Protein AF-A0A5Q4GNM6-F1 (afdb_monomer)

Sequence (139 aa):
MGGRQCSCGEENLLRLPGDRYRGRDILTHEFTHTIHRYGLSPNIQRMISETYKQARQQKLWETPAGRPIYGGSNEDEYLAEMAMWYVGGRGDWPRGMPPMKPGPEFLKSYDPAGYQLVDDLFQGRLDVRPVAPRSRNRR

Structure (mmCIF, N/CA/C/O backbone):
data_AF-A0A5Q4GNM6-F1
#
_entry.id   AF-A0A5Q4GNM6-F1
#
loop_
_atom_site.group_PDB
_atom_site.id
_atom_site.type_symbol
_atom_site.label_atom_id
_atom_site.label_alt_id
_atom_site.label_comp_id
_atom_site.label_asym_id
_atom_site.label_entity_id
_atom_site.label_seq_id
_atom_site.pdbx_PDB_ins_code
_atom_site.Cartn_x
_atom_site.Cartn_y
_atom_site.Cartn_z
_atom_site.occupancy
_atom_site.B_iso_or_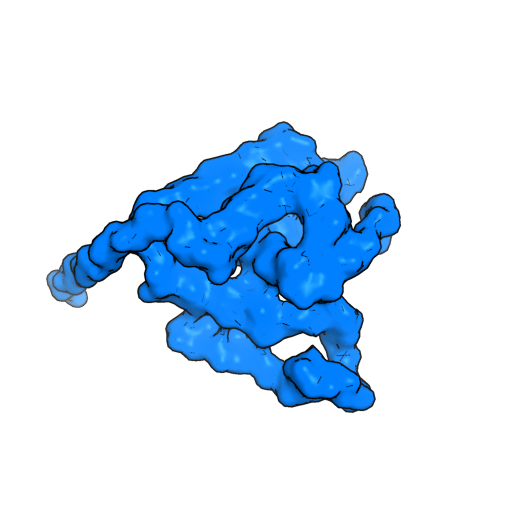equiv
_atom_site.auth_seq_id
_atom_site.auth_comp_id
_atom_site.auth_asym_id
_atom_site.auth_atom_id
_atom_site.pdbx_PDB_model_num
ATOM 1 N N . MET A 1 1 ? -8.785 3.779 -12.649 1.00 62.69 1 MET A N 1
ATOM 2 C CA . MET A 1 1 ? -9.325 4.893 -11.840 1.00 62.69 1 MET 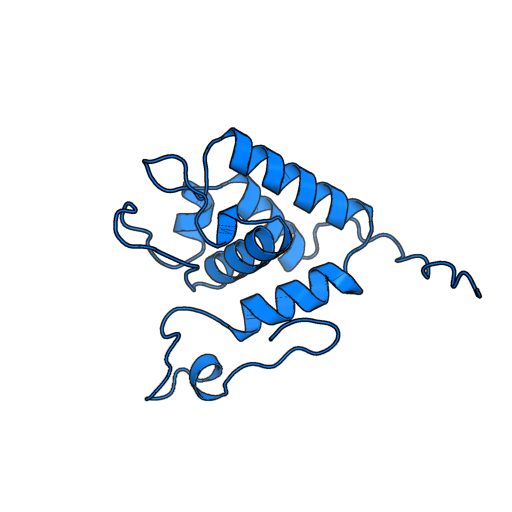A CA 1
ATOM 3 C C . MET A 1 1 ? -10.220 4.326 -10.756 1.00 62.69 1 MET A C 1
ATOM 5 O O . MET A 1 1 ? -11.190 3.644 -11.081 1.00 62.69 1 MET A O 1
ATOM 9 N N . GLY A 1 2 ? -9.885 4.595 -9.498 1.00 64.56 2 GLY A N 1
ATOM 10 C CA . GLY A 1 2 ? -10.600 4.167 -8.302 1.00 64.56 2 GLY A CA 1
ATOM 11 C C . GLY A 1 2 ? -11.475 5.275 -7.715 1.00 64.56 2 GLY A C 1
ATOM 12 O O . GLY A 1 2 ? -11.204 6.469 -7.843 1.00 64.56 2 GLY A O 1
ATOM 13 N N . GLY A 1 3 ? -12.580 4.882 -7.089 1.00 80.56 3 GLY A N 1
ATOM 14 C CA . GLY A 1 3 ? -13.607 5.790 -6.576 1.00 80.56 3 GLY A CA 1
ATOM 15 C C . GLY A 1 3 ? -14.847 5.012 -6.145 1.00 80.56 3 GLY A C 1
ATOM 16 O O . GLY A 1 3 ? -14.732 3.893 -5.658 1.00 80.56 3 GLY A O 1
ATOM 17 N N . ARG A 1 4 ? -16.059 5.555 -6.332 1.00 82.50 4 ARG A N 1
ATOM 18 C CA . ARG A 1 4 ? -17.290 4.741 -6.154 1.00 82.50 4 ARG A CA 1
ATOM 19 C C . ARG A 1 4 ? -17.384 3.594 -7.157 1.00 82.50 4 ARG A C 1
ATOM 21 O O . ARG A 1 4 ? -18.071 2.613 -6.908 1.00 82.50 4 ARG A O 1
ATOM 28 N N . GLN A 1 5 ? -16.741 3.771 -8.299 1.00 86.88 5 GLN A N 1
ATOM 29 C CA . GLN A 1 5 ? -16.581 2.782 -9.347 1.00 86.88 5 GLN A CA 1
ATOM 30 C C . GLN A 1 5 ? -15.080 2.601 -9.554 1.00 86.88 5 GLN A C 1
ATOM 32 O O . GLN A 1 5 ? -14.325 3.567 -9.423 1.00 86.88 5 GLN A O 1
ATOM 37 N N . CYS A 1 6 ? -14.672 1.374 -9.855 1.00 90.12 6 CYS A N 1
ATOM 38 C CA . CYS A 1 6 ? -13.299 1.029 -10.183 1.00 90.12 6 CYS A CA 1
ATOM 39 C C . CYS A 1 6 ? -13.255 0.520 -11.623 1.00 90.12 6 CYS A C 1
ATOM 41 O O . CYS A 1 6 ? -14.097 -0.285 -12.023 1.00 90.12 6 CYS A O 1
ATOM 43 N N . SER A 1 7 ? -12.270 0.979 -12.387 1.00 90.31 7 SER A N 1
ATOM 44 C CA . SER A 1 7 ? -11.956 0.450 -13.711 1.00 90.31 7 SER A CA 1
ATOM 45 C C . SER A 1 7 ? -10.449 0.309 -13.904 1.00 90.31 7 SER A C 1
ATOM 47 O O . SER A 1 7 ? -9.660 1.112 -13.392 1.00 90.31 7 SER A O 1
ATOM 49 N N . CYS A 1 8 ? -10.061 -0.700 -14.680 1.00 92.25 8 CYS A N 1
ATOM 50 C CA . CYS A 1 8 ? -8.687 -0.990 -15.076 1.00 92.25 8 CYS A CA 1
ATOM 51 C C . CYS A 1 8 ? -8.647 -1.399 -16.556 1.00 92.25 8 CYS A C 1
ATOM 53 O O . CYS A 1 8 ? -9.661 -1.825 -17.110 1.00 92.25 8 CYS A O 1
ATOM 55 N N . GLY A 1 9 ? -7.478 -1.272 -17.187 1.00 92.44 9 GLY A N 1
ATOM 56 C CA . GLY A 1 9 ? -7.263 -1.792 -18.537 1.00 92.44 9 GLY A CA 1
ATOM 57 C C . GLY A 1 9 ? -7.257 -3.319 -18.533 1.00 92.44 9 GLY A C 1
ATOM 58 O O . GLY A 1 9 ? -6.615 -3.935 -17.677 1.00 92.44 9 GLY A O 1
ATOM 59 N N . GLU A 1 10 ? -7.961 -3.929 -19.485 1.00 93.69 10 GLU A N 1
ATOM 60 C CA . GLU A 1 10 ? -7.964 -5.382 -19.685 1.00 93.69 10 GLU A CA 1
ATOM 61 C C . GLU A 1 10 ? -6.543 -5.897 -19.945 1.00 93.69 10 GLU A C 1
ATOM 63 O O . GLU A 1 10 ? -6.139 -6.934 -19.418 1.00 93.69 10 GLU A O 1
ATOM 68 N N . GLU A 1 11 ? -5.747 -5.125 -20.687 1.00 94.00 11 GLU A N 1
ATOM 69 C CA . GLU A 1 11 ? -4.364 -5.446 -21.000 1.00 94.00 11 GLU A CA 1
ATOM 70 C C . GLU A 1 11 ? -3.483 -5.566 -19.753 1.00 94.00 11 GLU A C 1
ATOM 72 O O . GLU A 1 11 ? -2.567 -6.386 -19.739 1.00 94.00 11 GLU A O 1
ATOM 77 N N . ASN A 1 12 ? -3.777 -4.811 -18.689 1.00 94.19 12 ASN A N 1
ATOM 78 C CA . ASN A 1 12 ? -3.058 -4.919 -17.424 1.00 94.19 12 ASN A CA 1
ATOM 79 C C . ASN A 1 12 ? -3.546 -6.120 -16.607 1.00 94.19 12 ASN A C 1
ATOM 81 O O . ASN A 1 12 ? -2.731 -6.913 -16.133 1.00 94.19 12 ASN A O 1
ATOM 85 N N . LEU A 1 13 ? -4.868 -6.295 -16.510 1.00 91.56 13 LEU A N 1
ATOM 86 C CA . LEU A 1 13 ? -5.476 -7.387 -15.750 1.00 91.56 13 LEU A CA 1
ATOM 87 C C . LEU A 1 13 ? -5.056 -8.764 -16.286 1.00 91.56 13 LEU A C 1
ATOM 89 O O . LEU A 1 13 ? -4.696 -9.654 -15.518 1.00 91.56 13 LEU A O 1
ATOM 93 N N . LEU A 1 14 ? -5.060 -8.925 -17.611 1.00 93.62 14 LEU A N 1
ATOM 94 C CA . LEU A 1 14 ? -4.707 -10.170 -18.297 1.00 93.62 14 LEU A CA 1
ATOM 95 C C . LEU A 1 14 ? -3.229 -10.237 -18.722 1.00 93.62 14 LEU A C 1
ATOM 97 O O . LEU A 1 14 ? -2.798 -11.244 -19.284 1.00 93.62 14 LEU A O 1
ATOM 101 N N . ARG A 1 15 ? -2.436 -9.191 -18.444 1.00 91.31 15 ARG A N 1
ATOM 102 C CA . ARG A 1 15 ? -1.004 -9.079 -18.794 1.00 91.31 15 ARG A CA 1
ATOM 103 C C . ARG A 1 15 ? -0.721 -9.211 -20.299 1.00 91.31 15 ARG A C 1
ATOM 105 O O . ARG A 1 15 ? 0.275 -9.817 -20.709 1.00 91.31 15 ARG A O 1
ATOM 112 N N . LEU A 1 16 ? -1.584 -8.635 -21.131 1.00 94.50 16 LEU A N 1
ATOM 113 C CA . LEU A 1 16 ? -1.485 -8.682 -22.590 1.00 94.50 16 LEU A CA 1
ATOM 114 C C . LEU A 1 16 ? -0.335 -7.799 -23.128 1.00 94.50 16 LEU A C 1
ATOM 116 O O . LEU A 1 16 ? 0.212 -6.936 -22.424 1.00 94.50 16 LEU A O 1
ATOM 120 N N . PRO A 1 17 ? 0.089 -7.997 -24.391 1.00 94.62 17 PRO A N 1
ATOM 121 C CA . PRO A 1 17 ? 0.970 -7.053 -25.074 1.00 94.62 17 PRO A CA 1
ATOM 122 C C . PRO A 1 17 ? 0.374 -5.637 -25.099 1.00 94.62 17 PRO A C 1
ATOM 124 O O . PRO A 1 17 ? -0.825 -5.468 -25.286 1.00 94.62 17 PRO A O 1
ATOM 127 N N . GLY A 1 18 ? 1.217 -4.614 -24.929 1.00 89.50 18 GLY A N 1
ATOM 128 C CA . GLY A 1 18 ? 0.784 -3.210 -24.896 1.00 89.50 18 GLY A CA 1
ATOM 129 C C . GLY A 1 18 ? 0.473 -2.656 -23.500 1.00 89.50 18 GLY A C 1
ATOM 130 O O . GLY A 1 18 ? 0.281 -1.447 -23.381 1.00 89.50 18 GLY A O 1
ATOM 131 N N . ASP A 1 19 ? 0.504 -3.489 -22.452 1.00 92.31 19 ASP A N 1
ATOM 132 C CA . ASP A 1 19 ? 0.355 -3.039 -21.062 1.00 92.31 19 ASP A CA 1
ATOM 133 C C . ASP A 1 19 ? 1.438 -2.016 -20.673 1.00 92.31 19 ASP A C 1
ATOM 135 O O . ASP A 1 19 ? 2.615 -2.348 -20.488 1.00 92.31 19 ASP A O 1
ATOM 139 N N . ARG A 1 20 ? 1.014 -0.757 -20.517 1.00 89.88 20 ARG A N 1
ATOM 140 C CA . ARG A 1 20 ? 1.867 0.371 -20.108 1.00 89.88 20 ARG A CA 1
ATOM 141 C C . ARG A 1 20 ? 2.293 0.291 -18.642 1.00 89.88 20 ARG A C 1
ATOM 143 O O . ARG A 1 20 ? 3.269 0.935 -18.262 1.00 89.88 20 ARG A O 1
ATOM 150 N N . TYR A 1 21 ? 1.586 -0.495 -17.834 1.00 88.44 21 TYR A N 1
ATOM 151 C CA . TYR A 1 21 ? 1.787 -0.643 -16.395 1.00 88.44 21 TYR A CA 1
ATOM 152 C C . TYR A 1 21 ? 2.388 -1.999 -16.016 1.00 88.44 21 TYR A C 1
ATOM 154 O O . TYR A 1 21 ? 2.323 -2.395 -14.854 1.00 88.44 21 TYR A O 1
ATOM 162 N N . ARG A 1 22 ? 3.024 -2.698 -16.965 1.00 87.50 22 ARG A N 1
ATOM 163 C CA . ARG A 1 22 ? 3.571 -4.045 -16.768 1.00 87.50 22 ARG A CA 1
ATOM 164 C C . ARG A 1 22 ? 4.346 -4.192 -15.451 1.00 87.50 22 ARG A C 1
ATOM 166 O O . ARG A 1 22 ? 5.330 -3.495 -15.186 1.00 87.50 22 ARG A O 1
ATOM 173 N N . GLY A 1 23 ? 3.901 -5.154 -14.644 1.00 84.94 23 GLY A N 1
ATOM 174 C CA . GLY A 1 23 ? 4.430 -5.448 -13.308 1.00 84.94 23 GLY A CA 1
ATOM 175 C C . GLY A 1 23 ? 3.690 -4.754 -12.159 1.00 84.94 23 GLY A C 1
ATOM 176 O O . GLY A 1 23 ? 3.927 -5.116 -11.010 1.00 84.94 23 GLY A O 1
ATOM 177 N N . ARG A 1 24 ? 2.791 -3.808 -12.445 1.00 90.38 24 ARG A N 1
ATOM 178 C CA . ARG A 1 24 ? 1.840 -3.240 -11.481 1.00 90.38 24 ARG A CA 1
ATOM 179 C C . ARG A 1 24 ? 0.472 -3.880 -11.682 1.00 90.38 24 ARG A C 1
ATOM 181 O O . ARG A 1 24 ? 0.093 -4.152 -12.820 1.00 90.38 24 ARG A O 1
ATOM 188 N N . ASP A 1 25 ? -0.252 -4.097 -10.594 1.00 92.31 25 ASP A N 1
ATOM 189 C CA . ASP A 1 25 ? -1.635 -4.570 -10.631 1.00 92.31 25 ASP A CA 1
ATOM 190 C C . ASP A 1 25 ? -2.573 -3.374 -10.427 1.00 92.31 25 ASP A C 1
ATOM 192 O O . ASP A 1 25 ? -2.870 -2.965 -9.302 1.00 92.31 25 ASP A O 1
ATOM 196 N N . ILE A 1 26 ? -2.995 -2.774 -11.542 1.00 94.50 26 ILE A N 1
ATOM 197 C CA . ILE A 1 26 ? -3.810 -1.556 -11.528 1.00 94.50 26 ILE A CA 1
ATOM 198 C C . ILE A 1 26 ? -5.208 -1.838 -10.986 1.00 94.50 26 ILE A C 1
ATOM 200 O O . ILE A 1 26 ? -5.778 -0.975 -10.323 1.00 94.50 26 ILE A O 1
ATOM 204 N N . LEU A 1 27 ? -5.761 -3.035 -11.213 1.00 94.50 27 LEU A N 1
ATOM 205 C CA . LEU A 1 27 ? -7.044 -3.396 -10.614 1.00 94.50 27 LEU A CA 1
ATOM 206 C C . LEU A 1 27 ? -6.934 -3.384 -9.091 1.00 94.50 27 LEU A C 1
ATOM 208 O O . LEU A 1 27 ? -7.745 -2.737 -8.435 1.00 94.50 27 LEU A O 1
ATOM 212 N N . THR A 1 28 ? -5.923 -4.056 -8.539 1.00 95.38 28 THR A N 1
ATOM 213 C CA . THR A 1 28 ? -5.714 -4.108 -7.090 1.00 95.38 28 THR A CA 1
ATOM 214 C C . THR A 1 28 ? -5.534 -2.707 -6.508 1.00 95.38 28 THR A C 1
ATOM 216 O O . THR A 1 28 ? -6.181 -2.382 -5.512 1.00 95.38 28 THR A O 1
ATOM 219 N N . HIS A 1 29 ? -4.732 -1.849 -7.142 1.00 96.06 29 HIS A N 1
ATOM 220 C CA . HIS A 1 29 ? -4.541 -0.465 -6.701 1.00 96.06 29 HIS A CA 1
ATOM 221 C C . HIS A 1 29 ? -5.865 0.314 -6.639 1.00 96.06 29 HIS A C 1
ATOM 223 O O . HIS A 1 29 ? -6.261 0.842 -5.601 1.00 96.06 29 HIS A O 1
ATOM 229 N N . GLU A 1 30 ? -6.591 0.343 -7.752 1.00 96.31 30 GLU A N 1
ATOM 230 C CA . GLU A 1 30 ? -7.775 1.187 -7.906 1.00 96.31 30 GLU A CA 1
ATOM 231 C C . GLU A 1 30 ? -8.976 0.648 -7.123 1.00 96.31 30 GLU A C 1
ATOM 233 O O . GLU A 1 30 ? -9.789 1.414 -6.599 1.00 96.31 30 GLU A O 1
ATOM 238 N N . PHE A 1 31 ? -9.077 -0.674 -6.989 1.00 95.56 31 PHE A N 1
ATOM 239 C CA . PHE A 1 31 ? -10.118 -1.303 -6.190 1.00 95.56 31 PHE A CA 1
ATOM 240 C C . PHE A 1 31 ? -9.857 -1.133 -4.692 1.00 95.56 31 PHE A C 1
ATOM 242 O O . PHE A 1 31 ? -10.803 -0.955 -3.920 1.00 95.56 31 PHE A O 1
ATOM 249 N N . THR A 1 32 ? -8.586 -1.083 -4.280 1.00 96.50 32 THR A N 1
ATOM 250 C CA . THR A 1 32 ? -8.216 -0.747 -2.900 1.00 96.50 32 THR A CA 1
ATOM 251 C C . THR A 1 32 ? -8.704 0.650 -2.526 1.00 96.50 32 THR A C 1
ATOM 253 O O . THR A 1 32 ? -9.301 0.803 -1.462 1.00 96.50 32 THR A O 1
ATOM 256 N N . HIS A 1 33 ? -8.589 1.643 -3.417 1.00 96.62 33 HIS A N 1
ATOM 257 C CA . HIS A 1 33 ? -9.179 2.975 -3.200 1.00 96.62 33 HIS A CA 1
ATOM 258 C C . HIS A 1 33 ? -10.696 2.917 -2.971 1.00 96.62 33 HIS A C 1
ATOM 260 O O . HIS A 1 33 ? -11.231 3.578 -2.075 1.00 96.62 33 HIS A O 1
ATOM 266 N N . THR A 1 34 ? -11.411 2.099 -3.751 1.00 94.75 34 THR A N 1
ATOM 267 C CA . THR A 1 34 ? -12.857 1.894 -3.577 1.00 94.75 34 THR A CA 1
ATOM 268 C C . THR A 1 34 ? -13.180 1.299 -2.207 1.00 94.75 34 THR A C 1
ATOM 270 O O . THR A 1 34 ? -14.044 1.826 -1.498 1.00 94.75 34 THR A O 1
ATOM 273 N N . ILE A 1 35 ? -12.482 0.232 -1.812 1.00 93.38 35 ILE A N 1
ATOM 274 C CA . ILE A 1 35 ? -12.679 -0.416 -0.511 1.00 93.38 35 ILE A CA 1
ATOM 275 C C . ILE A 1 35 ? -12.350 0.559 0.618 1.00 93.38 35 ILE A C 1
ATOM 277 O O . ILE A 1 35 ? -13.174 0.736 1.513 1.00 93.38 35 ILE A O 1
ATOM 281 N N . HIS A 1 36 ? -11.208 1.244 0.552 1.00 93.81 36 HIS A N 1
ATOM 282 C CA . HIS A 1 36 ? -10.774 2.187 1.580 1.00 93.81 36 HIS A CA 1
ATOM 283 C C . HIS A 1 36 ? -11.845 3.243 1.859 1.00 93.81 36 HIS A C 1
ATOM 285 O O . HIS A 1 36 ? -12.236 3.469 3.006 1.00 93.81 36 HIS A O 1
ATOM 291 N N . ARG A 1 37 ? -12.390 3.833 0.791 1.00 91.25 37 ARG A N 1
ATOM 292 C CA . ARG A 1 37 ? -13.311 4.964 0.893 1.00 91.25 37 ARG A CA 1
ATOM 293 C C . ARG A 1 37 ? -14.753 4.579 1.221 1.00 91.25 37 ARG A C 1
ATOM 295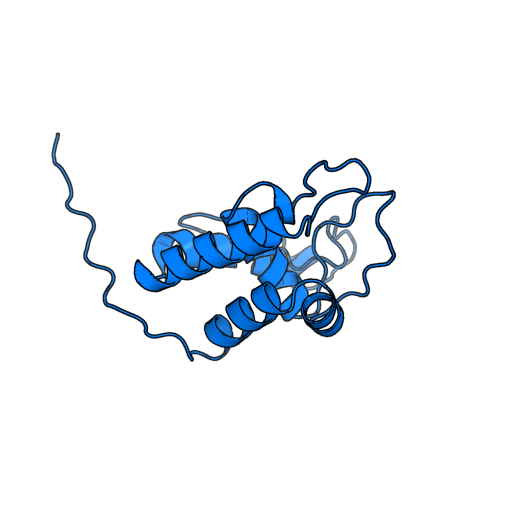 O O . ARG A 1 37 ? -15.482 5.407 1.775 1.00 91.25 37 ARG A O 1
ATOM 302 N N . TYR A 1 38 ? -15.193 3.376 0.847 1.00 90.00 38 TYR A N 1
ATOM 303 C CA . TYR A 1 38 ? -16.612 2.994 0.909 1.00 90.00 38 TYR A CA 1
ATOM 304 C C . TYR A 1 38 ? -16.902 1.683 1.646 1.00 90.00 38 TYR A C 1
ATOM 306 O O . TYR A 1 38 ? -18.050 1.462 2.022 1.00 90.00 38 TYR A O 1
ATOM 314 N N . GLY A 1 39 ? -15.902 0.829 1.852 1.00 89.06 39 GLY A N 1
ATOM 315 C CA . GLY A 1 39 ? -16.054 -0.498 2.451 1.00 89.06 39 GLY A CA 1
ATOM 316 C C . GLY A 1 39 ? -15.507 -0.629 3.873 1.00 89.06 39 GLY A C 1
ATOM 317 O O . GLY A 1 39 ? -15.907 -1.551 4.579 1.00 89.06 39 GLY A O 1
ATOM 318 N N . LEU A 1 40 ? -14.620 0.270 4.316 1.00 91.94 40 LEU A N 1
ATOM 319 C CA . LEU A 1 40 ? -13.952 0.134 5.614 1.00 91.94 40 LEU A CA 1
ATOM 320 C C . LEU A 1 40 ? -14.635 0.916 6.735 1.00 91.94 40 LEU A C 1
ATOM 322 O O . LEU A 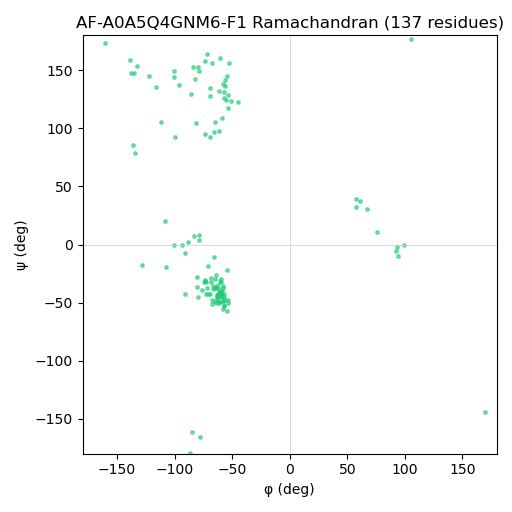1 40 ? -15.020 2.081 6.595 1.00 91.94 40 LEU A O 1
ATOM 326 N N . SER A 1 41 ? -14.726 0.260 7.889 1.00 92.62 41 SER A N 1
ATOM 327 C CA . SER A 1 41 ? -15.239 0.828 9.130 1.00 92.62 41 SER A CA 1
ATOM 328 C C . SER A 1 41 ? -14.306 1.919 9.687 1.00 92.62 41 SER A C 1
ATOM 330 O O . SER A 1 41 ? -13.098 1.908 9.423 1.00 92.62 41 SER A O 1
ATOM 332 N N . PRO A 1 42 ? -14.813 2.866 10.503 1.00 92.56 42 PRO A N 1
ATOM 333 C CA . PRO A 1 42 ? -13.999 3.978 10.997 1.00 92.56 42 PRO A CA 1
ATOM 334 C C . PRO A 1 42 ? -12.769 3.565 11.815 1.00 92.56 42 PRO A C 1
ATOM 336 O O . PRO A 1 42 ? -11.787 4.299 11.847 1.00 92.56 42 PRO A O 1
ATOM 339 N N . ASN A 1 43 ? -12.808 2.427 12.516 1.00 93.69 43 ASN A N 1
ATOM 340 C CA . ASN A 1 43 ? -11.643 1.927 13.251 1.00 93.69 43 ASN A CA 1
ATOM 341 C C . ASN A 1 43 ? -10.554 1.394 12.318 1.00 93.69 43 ASN A C 1
ATOM 343 O O . ASN A 1 43 ? -9.384 1.636 12.592 1.00 93.69 43 ASN A O 1
ATOM 347 N N . ILE A 1 44 ? -10.926 0.742 11.214 1.00 95.69 44 ILE A N 1
ATOM 348 C CA . ILE A 1 44 ? -9.961 0.275 10.215 1.00 95.69 44 ILE A CA 1
ATOM 349 C C . ILE A 1 44 ? -9.342 1.473 9.484 1.00 95.69 44 ILE A C 1
ATOM 351 O O . ILE A 1 44 ? -8.127 1.531 9.345 1.00 95.69 44 ILE A O 1
ATOM 355 N N . GLN A 1 45 ? -10.140 2.484 9.115 1.00 95.88 45 GLN A N 1
ATOM 356 C CA . GLN A 1 45 ? -9.603 3.720 8.521 1.00 95.88 45 GLN A CA 1
ATOM 357 C C . GLN A 1 45 ? -8.600 4.427 9.449 1.00 95.88 45 GLN A C 1
ATOM 359 O O . GLN A 1 45 ? -7.553 4.886 9.000 1.00 95.88 45 GLN A O 1
ATOM 364 N N . ARG A 1 46 ? -8.869 4.474 10.764 1.00 96.12 46 ARG A N 1
ATOM 365 C CA . ARG A 1 46 ? -7.901 5.015 11.736 1.00 96.12 46 ARG A CA 1
ATOM 366 C C . ARG A 1 46 ? -6.611 4.202 11.788 1.00 96.12 46 ARG A C 1
ATOM 368 O O . ARG A 1 46 ? -5.545 4.805 11.767 1.00 96.12 46 ARG A O 1
ATOM 375 N N . MET A 1 47 ? -6.714 2.873 11.809 1.00 97.12 47 MET A N 1
ATOM 376 C CA . MET A 1 47 ? -5.551 1.982 11.793 1.00 97.12 47 MET A CA 1
ATOM 377 C C . MET A 1 47 ? -4.674 2.240 10.560 1.00 97.12 47 MET A C 1
ATOM 379 O O . MET A 1 47 ? -3.473 2.419 10.707 1.00 97.12 47 MET A O 1
ATOM 383 N N . ILE A 1 48 ? -5.275 2.373 9.372 1.00 98.06 48 ILE A N 1
ATOM 384 C CA . ILE A 1 48 ? -4.558 2.710 8.131 1.00 98.06 48 ILE A CA 1
ATOM 385 C C . ILE A 1 48 ? -3.818 4.049 8.266 1.00 98.06 48 ILE A C 1
ATOM 387 O O . ILE A 1 48 ? -2.623 4.124 7.981 1.00 98.06 48 ILE A O 1
ATOM 391 N N . SER A 1 49 ? -4.499 5.093 8.754 1.00 98.38 49 SER A N 1
ATOM 392 C CA . SER A 1 49 ? -3.896 6.421 8.944 1.00 98.38 49 SER A CA 1
ATOM 393 C C . SER A 1 49 ? -2.734 6.401 9.945 1.00 98.38 49 SER A C 1
ATOM 395 O O . SER A 1 49 ? -1.725 7.086 9.763 1.00 98.38 49 SER A O 1
ATOM 397 N N . GLU A 1 50 ? -2.857 5.622 11.020 1.00 98.50 50 GLU A N 1
ATOM 398 C CA . GLU A 1 50 ? -1.811 5.448 12.030 1.00 98.50 50 GLU A CA 1
ATOM 399 C C . GLU A 1 50 ? -0.600 4.698 11.468 1.00 98.50 50 GLU A C 1
ATOM 401 O O . GLU A 1 50 ? 0.523 5.187 11.608 1.00 98.50 50 GLU A O 1
ATOM 406 N N . THR A 1 51 ? -0.810 3.579 10.770 1.00 98.62 51 THR A N 1
ATOM 407 C CA . THR A 1 51 ? 0.265 2.818 10.116 1.00 98.62 51 THR A CA 1
ATOM 408 C C . THR A 1 51 ? 0.987 3.662 9.066 1.00 98.62 51 THR A C 1
ATOM 410 O O . THR A 1 51 ? 2.216 3.712 9.062 1.00 98.62 51 THR A O 1
ATOM 413 N N . TYR A 1 52 ? 0.255 4.421 8.242 1.00 98.69 52 TYR A N 1
ATOM 414 C CA . TYR A 1 52 ? 0.852 5.354 7.282 1.00 98.69 52 TYR A CA 1
ATOM 415 C C . TYR A 1 52 ? 1.744 6.393 7.977 1.00 98.69 52 TYR A C 1
ATOM 417 O O . TYR A 1 52 ? 2.897 6.596 7.591 1.00 98.69 52 TYR A O 1
ATOM 425 N N . LYS A 1 53 ? 1.251 7.034 9.045 1.00 98.56 53 LYS A N 1
ATOM 426 C CA . LYS A 1 53 ? 2.040 8.014 9.812 1.00 98.56 53 LYS A CA 1
ATOM 427 C C . LYS A 1 53 ? 3.301 7.388 10.403 1.00 98.56 53 LYS A C 1
ATOM 429 O O . LYS A 1 53 ? 4.353 8.023 10.354 1.00 98.56 53 LYS A O 1
ATOM 434 N N . GLN A 1 54 ? 3.217 6.162 10.920 1.00 98.50 54 GLN A N 1
ATOM 435 C CA . GLN A 1 54 ? 4.378 5.423 11.425 1.00 98.50 54 GLN A CA 1
ATOM 436 C C . GLN A 1 54 ? 5.401 5.152 10.314 1.00 98.50 54 GLN A C 1
ATOM 438 O O . GLN A 1 54 ? 6.586 5.418 10.510 1.00 98.50 54 GLN A O 1
ATOM 443 N N . ALA A 1 55 ? 4.957 4.706 9.136 1.00 98.19 55 ALA A N 1
ATOM 444 C CA . ALA A 1 55 ? 5.835 4.477 7.989 1.00 98.19 55 ALA A CA 1
ATOM 445 C C . ALA A 1 55 ? 6.549 5.770 7.554 1.00 98.19 55 ALA A C 1
ATOM 447 O O . ALA A 1 55 ? 7.764 5.783 7.348 1.00 98.19 55 ALA A O 1
ATOM 448 N N . ARG A 1 56 ? 5.828 6.900 7.498 1.00 97.50 56 ARG A N 1
ATOM 449 C CA . ARG A 1 56 ? 6.418 8.209 7.168 1.00 97.50 56 ARG A CA 1
ATOM 450 C C . ARG A 1 56 ? 7.397 8.707 8.236 1.00 97.50 56 ARG A C 1
ATOM 452 O O . ARG A 1 56 ? 8.435 9.256 7.881 1.00 97.50 56 ARG A O 1
ATOM 459 N N . GLN A 1 57 ? 7.125 8.489 9.525 1.00 97.69 57 GLN A N 1
ATOM 460 C CA . GLN A 1 57 ? 8.066 8.814 10.612 1.00 97.69 57 GLN A CA 1
ATOM 461 C C . GLN A 1 57 ? 9.367 8.008 10.513 1.00 97.69 57 GLN A C 1
ATOM 463 O O . GLN A 1 57 ? 10.443 8.531 10.799 1.00 97.69 57 GLN A O 1
ATOM 468 N N . GLN A 1 58 ? 9.272 6.760 10.055 1.00 97.44 58 GLN A N 1
ATOM 469 C CA . GLN A 1 58 ? 10.415 5.887 9.786 1.00 97.44 58 GLN A CA 1
ATOM 470 C C . GLN A 1 58 ? 11.113 6.191 8.453 1.00 97.44 58 GLN A C 1
ATOM 472 O O . GLN A 1 58 ? 12.060 5.493 8.097 1.00 97.44 58 GLN A O 1
ATOM 477 N N . LYS A 1 59 ? 10.682 7.233 7.724 1.00 96.19 59 LYS A N 1
ATOM 478 C CA . LYS A 1 59 ? 11.224 7.603 6.408 1.00 96.19 59 LYS A CA 1
ATOM 479 C C . LYS A 1 59 ? 11.118 6.466 5.386 1.00 96.19 59 LYS A C 1
ATOM 481 O O . LYS A 1 59 ? 11.960 6.323 4.500 1.00 96.19 59 LYS A O 1
ATOM 486 N N . LEU A 1 60 ? 10.075 5.647 5.503 1.00 95.50 60 LEU A N 1
ATOM 487 C CA . LEU A 1 60 ? 9.721 4.671 4.481 1.00 95.50 60 LEU A CA 1
ATOM 488 C C . LEU A 1 60 ? 8.978 5.367 3.343 1.00 95.50 60 LEU A C 1
ATOM 490 O O . LEU A 1 60 ? 8.299 6.377 3.550 1.00 95.50 60 LEU A O 1
ATOM 494 N N . TRP A 1 61 ? 9.079 4.806 2.140 1.00 94.94 61 TRP A N 1
ATOM 495 C CA . TRP A 1 61 ? 8.393 5.314 0.947 1.00 94.94 61 TRP A CA 1
ATOM 496 C C . TRP A 1 61 ? 8.813 6.747 0.583 1.00 94.94 61 TRP A C 1
ATOM 498 O O . TRP A 1 61 ? 8.019 7.564 0.117 1.00 94.94 61 TRP A O 1
ATOM 508 N N . GLU A 1 62 ? 10.094 7.056 0.771 1.00 94.12 62 GLU A N 1
ATOM 509 C CA . GLU A 1 62 ? 10.739 8.256 0.246 1.00 94.12 62 GLU A CA 1
ATOM 510 C C . GLU A 1 62 ? 12.068 7.934 -0.427 1.00 94.12 62 GLU A C 1
ATOM 512 O O . GLU A 1 62 ? 12.742 6.949 -0.135 1.00 94.12 62 GLU A O 1
ATOM 517 N N . THR A 1 63 ? 12.436 8.798 -1.362 1.00 92.25 63 THR A N 1
ATOM 518 C CA . THR A 1 63 ? 13.768 8.830 -1.962 1.00 92.25 63 THR A CA 1
ATOM 519 C C . THR A 1 63 ? 14.848 9.102 -0.909 1.00 92.25 63 THR A C 1
ATOM 521 O O . THR A 1 63 ? 14.557 9.723 0.114 1.00 92.25 63 THR A O 1
ATOM 524 N N . PRO A 1 64 ? 16.128 8.780 -1.187 1.00 89.69 64 PRO A N 1
ATOM 525 C CA . PRO A 1 64 ? 17.245 9.151 -0.309 1.00 89.69 64 PRO A CA 1
ATOM 526 C C . PRO A 1 64 ? 17.339 10.655 0.006 1.00 89.69 64 PRO A C 1
ATOM 528 O O . PRO A 1 64 ? 17.919 11.044 1.014 1.00 89.69 64 PRO A O 1
ATOM 531 N N . ALA A 1 65 ? 16.752 11.508 -0.842 1.00 91.06 65 ALA A N 1
ATOM 532 C CA . ALA A 1 65 ? 16.651 12.952 -0.630 1.00 91.06 65 ALA A CA 1
ATOM 533 C C . ALA A 1 65 ? 15.463 13.369 0.268 1.00 91.06 65 ALA A C 1
ATOM 535 O O . ALA A 1 65 ? 15.155 14.557 0.352 1.00 91.06 65 ALA A O 1
ATOM 536 N N . GLY A 1 66 ? 14.753 12.418 0.883 1.00 91.38 66 GLY A N 1
ATOM 537 C CA . GLY A 1 66 ? 13.605 12.665 1.760 1.00 91.38 66 GLY A CA 1
ATOM 538 C C . GLY A 1 66 ? 12.312 13.049 1.034 1.00 91.38 66 GLY A C 1
ATOM 539 O O . GLY A 1 66 ? 11.360 13.505 1.662 1.00 91.38 66 GLY A O 1
ATOM 540 N N . ARG A 1 67 ? 12.256 12.916 -0.300 1.00 92.62 67 ARG A N 1
ATOM 541 C CA . ARG A 1 67 ? 11.028 13.192 -1.069 1.00 92.62 67 ARG A CA 1
ATOM 542 C C . ARG A 1 67 ? 10.128 11.959 -1.104 1.00 92.62 67 ARG A C 1
ATOM 544 O O . ARG A 1 67 ? 10.641 10.916 -1.514 1.00 92.62 67 ARG A O 1
ATOM 551 N N . PRO A 1 68 ? 8.831 12.065 -0.772 1.00 93.75 68 PRO A N 1
ATOM 552 C CA . PRO A 1 68 ? 7.907 10.942 -0.875 1.00 93.75 68 PRO A CA 1
ATOM 553 C C . PRO A 1 68 ? 7.871 10.358 -2.292 1.00 93.75 68 PRO A C 1
ATOM 555 O O . PRO A 1 68 ? 7.829 11.111 -3.268 1.00 93.75 68 PRO A O 1
ATOM 558 N N . ILE A 1 69 ? 7.881 9.029 -2.401 1.00 94.06 69 ILE A N 1
ATOM 559 C CA . ILE A 1 69 ? 7.495 8.332 -3.639 1.00 94.06 69 ILE A CA 1
ATOM 560 C C . ILE A 1 69 ? 5.977 8.119 -3.639 1.00 94.06 69 ILE A C 1
ATOM 562 O O . ILE A 1 69 ? 5.306 8.545 -2.699 1.00 94.06 69 ILE A O 1
ATOM 566 N N . TYR A 1 70 ? 5.415 7.485 -4.670 1.00 94.50 70 TYR A N 1
ATOM 567 C CA . TYR A 1 70 ? 3.959 7.400 -4.820 1.00 94.50 70 TYR A CA 1
ATOM 568 C C . TYR A 1 70 ? 3.244 6.829 -3.580 1.00 94.50 70 TYR A C 1
ATOM 570 O O . TYR A 1 70 ? 2.394 7.513 -3.010 1.00 94.50 70 TYR A O 1
ATOM 578 N N . GLY A 1 71 ? 3.694 5.680 -3.059 1.00 95.12 71 GLY A N 1
ATOM 579 C CA . GLY A 1 71 ? 3.172 5.103 -1.809 1.00 95.12 71 GLY A CA 1
ATOM 580 C C . GLY A 1 71 ? 3.442 5.920 -0.536 1.00 95.12 71 GLY A C 1
ATOM 581 O O . GLY A 1 71 ? 2.879 5.628 0.509 1.00 95.12 71 GLY A O 1
ATOM 582 N N . GLY A 1 72 ? 4.284 6.954 -0.588 1.00 96.31 72 GLY A N 1
ATOM 583 C CA . GLY A 1 72 ? 4.521 7.878 0.527 1.00 96.31 72 GLY A CA 1
ATOM 584 C C . GLY A 1 72 ? 3.771 9.206 0.405 1.00 96.31 72 GLY A C 1
ATOM 585 O O . GLY A 1 72 ? 3.948 10.076 1.258 1.00 96.31 72 GLY A O 1
ATOM 586 N N . SER A 1 73 ? 2.997 9.404 -0.666 1.00 96.38 73 SER A N 1
ATOM 587 C CA . SER A 1 73 ? 2.400 10.704 -0.994 1.00 96.38 73 SER A CA 1
ATOM 588 C C . SER A 1 73 ? 1.194 11.060 -0.117 1.00 96.38 73 SER A C 1
ATOM 590 O O . SER A 1 73 ? 1.047 12.216 0.281 1.00 96.38 73 SER A O 1
ATOM 592 N N . ASN A 1 74 ? 0.345 10.082 0.198 1.00 97.31 74 ASN A N 1
ATOM 593 C CA . ASN A 1 74 ? -0.779 10.185 1.125 1.00 97.31 74 ASN A CA 1
ATOM 594 C C . ASN A 1 74 ? -1.215 8.777 1.588 1.00 97.31 74 ASN A C 1
ATOM 596 O O . ASN A 1 74 ? -0.706 7.774 1.089 1.00 97.31 74 ASN A O 1
ATOM 600 N N . GLU A 1 75 ? -2.146 8.705 2.545 1.00 97.50 75 GLU A N 1
ATOM 601 C CA . GLU A 1 75 ? -2.608 7.430 3.120 1.00 97.50 75 GLU A CA 1
ATOM 602 C C . GLU A 1 75 ? -3.408 6.553 2.141 1.00 97.50 75 GLU A C 1
ATOM 604 O O . GLU A 1 75 ? -3.350 5.328 2.252 1.00 97.50 75 GLU A O 1
ATOM 609 N N . ASP A 1 76 ? -4.104 7.153 1.167 1.00 97.19 76 ASP A N 1
ATOM 610 C CA . ASP A 1 76 ? -4.845 6.412 0.141 1.00 97.19 76 ASP A CA 1
ATOM 611 C C . ASP A 1 76 ? -3.868 5.660 -0.774 1.00 97.19 76 ASP A C 1
ATOM 613 O O . ASP A 1 76 ? -3.977 4.446 -0.956 1.00 97.19 76 ASP A O 1
ATOM 617 N N . GLU A 1 77 ? -2.863 6.366 -1.304 1.00 97.62 77 GLU A N 1
ATOM 618 C CA . GLU A 1 77 ? -1.839 5.772 -2.173 1.00 97.62 77 GLU A CA 1
ATOM 619 C C . GLU A 1 77 ? -0.958 4.779 -1.422 1.00 97.62 77 GLU A C 1
ATOM 621 O O . GLU A 1 77 ? -0.577 3.751 -1.978 1.00 97.62 77 GLU A O 1
ATOM 626 N N . TYR A 1 78 ? -0.670 5.051 -0.147 1.00 98.31 78 TYR A N 1
ATOM 627 C CA . TYR A 1 78 ? 0.037 4.119 0.722 1.00 98.31 78 TYR A CA 1
ATOM 628 C C . TYR A 1 78 ? -0.664 2.762 0.761 1.00 98.31 78 TYR A C 1
ATOM 630 O O . TYR A 1 78 ? -0.063 1.753 0.391 1.00 98.31 78 TYR A O 1
ATOM 638 N N . LEU A 1 79 ? -1.946 2.727 1.142 1.00 98.19 79 LEU A N 1
ATOM 639 C CA . LEU A 1 79 ? -2.690 1.473 1.242 1.00 98.19 79 LEU A CA 1
ATOM 640 C C . LEU A 1 79 ? -2.775 0.751 -0.111 1.00 98.19 79 LEU A C 1
ATOM 642 O O . LEU A 1 79 ? -2.554 -0.460 -0.177 1.00 98.19 79 LEU A O 1
ATOM 646 N N . ALA A 1 80 ? -3.069 1.486 -1.185 1.00 97.69 80 ALA A N 1
ATOM 647 C CA . ALA A 1 80 ? -3.201 0.925 -2.526 1.00 97.69 80 ALA A CA 1
ATOM 648 C C . ALA A 1 80 ? -1.881 0.335 -3.056 1.00 97.69 80 ALA A C 1
ATOM 650 O O . ALA A 1 80 ? -1.872 -0.708 -3.713 1.00 97.69 80 ALA A O 1
ATOM 651 N N . GLU A 1 81 ? -0.746 0.959 -2.741 1.00 97.12 81 GLU A N 1
ATOM 652 C CA . GLU A 1 81 ? 0.578 0.434 -3.071 1.00 97.12 81 GLU A CA 1
ATOM 653 C C . GLU A 1 81 ? 0.927 -0.796 -2.226 1.00 97.12 81 GLU A C 1
ATOM 655 O O . GLU A 1 81 ? 1.401 -1.788 -2.783 1.00 97.12 81 GLU A O 1
ATOM 660 N N . MET A 1 82 ? 0.638 -0.791 -0.916 1.00 97.62 82 MET A N 1
ATOM 661 C CA . MET A 1 82 ? 0.873 -1.952 -0.045 1.00 97.62 82 MET A CA 1
ATOM 662 C C . MET A 1 82 ? 0.094 -3.175 -0.544 1.00 97.62 82 MET A C 1
ATOM 664 O O . MET A 1 82 ? 0.653 -4.268 -0.641 1.00 97.62 82 MET A O 1
ATOM 668 N N . ALA A 1 83 ? -1.169 -2.981 -0.935 1.00 97.44 83 ALA A N 1
ATOM 669 C CA . ALA A 1 83 ? -2.001 -4.031 -1.512 1.00 97.44 83 ALA A CA 1
ATOM 670 C C . ALA A 1 83 ? -1.385 -4.618 -2.796 1.00 97.44 83 ALA A C 1
ATOM 672 O O . ALA A 1 83 ? -1.321 -5.838 -2.943 1.00 97.44 83 ALA A O 1
ATOM 673 N N . MET A 1 84 ? -0.856 -3.778 -3.696 1.00 95.31 84 MET A N 1
ATOM 674 C CA . MET A 1 84 ? -0.174 -4.251 -4.909 1.00 95.31 84 MET A CA 1
ATOM 675 C C . MET A 1 84 ? 1.076 -5.083 -4.613 1.00 95.31 84 MET A C 1
ATOM 677 O O . MET A 1 84 ? 1.301 -6.101 -5.271 1.00 95.31 84 MET A O 1
ATOM 681 N N . TRP A 1 85 ? 1.901 -4.667 -3.647 1.00 95.69 85 TRP A N 1
ATOM 682 C CA . TRP A 1 85 ? 3.055 -5.466 -3.229 1.00 95.69 85 TRP A CA 1
ATOM 683 C C . TRP A 1 85 ? 2.607 -6.805 -2.635 1.00 95.69 85 TRP A C 1
ATOM 685 O O . TRP A 1 85 ? 3.166 -7.846 -2.981 1.00 95.69 85 TRP A O 1
ATOM 695 N N . TYR A 1 86 ? 1.575 -6.790 -1.789 1.00 96.75 86 TYR A N 1
ATOM 696 C CA . TYR A 1 86 ? 1.054 -7.977 -1.111 1.00 96.75 86 TYR A CA 1
ATOM 697 C C . TYR A 1 86 ? 0.572 -9.058 -2.089 1.00 96.75 86 TYR A C 1
ATOM 699 O O . TYR A 1 86 ? 0.920 -10.226 -1.926 1.00 96.75 86 TYR A O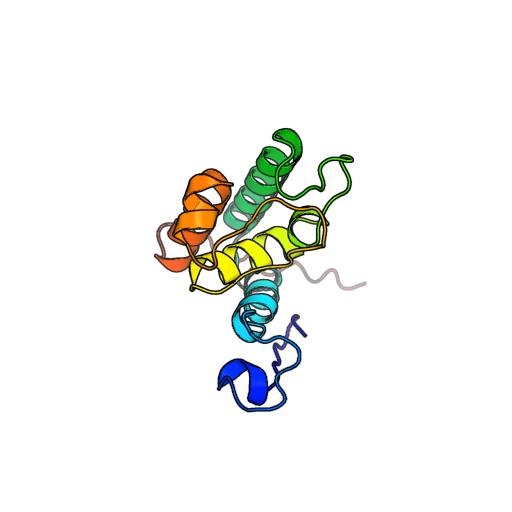 1
ATOM 707 N N . VAL A 1 87 ? -0.131 -8.681 -3.164 1.00 94.62 87 VAL A N 1
ATOM 708 C CA . VAL A 1 87 ? -0.634 -9.635 -4.176 1.00 94.62 87 VAL A CA 1
ATOM 709 C C . VAL A 1 87 ? 0.426 -10.117 -5.181 1.00 94.62 87 VAL A C 1
ATOM 711 O O . VAL A 1 87 ? 0.102 -10.804 -6.148 1.00 94.62 87 VAL A O 1
ATOM 714 N N . GLY A 1 88 ? 1.706 -9.785 -4.980 1.00 91.88 88 GLY A N 1
ATOM 715 C CA . GLY A 1 88 ? 2.800 -10.266 -5.834 1.00 91.88 88 GLY A CA 1
ATOM 716 C C . GLY A 1 88 ? 3.275 -9.274 -6.900 1.00 91.88 88 GLY A C 1
ATOM 717 O O . GLY A 1 88 ? 4.189 -9.597 -7.662 1.00 91.88 88 GLY A O 1
ATOM 718 N N . GLY A 1 89 ? 2.670 -8.088 -6.979 1.00 90.56 89 GLY A N 1
ATOM 719 C CA . GLY A 1 89 ? 3.064 -7.027 -7.902 1.00 90.56 89 GLY A CA 1
ATOM 720 C C . GLY A 1 89 ? 4.193 -6.149 -7.361 1.00 90.56 89 GLY A C 1
ATOM 721 O O . GLY A 1 89 ? 4.930 -6.511 -6.439 1.00 90.56 89 GLY A O 1
ATOM 722 N N . ARG A 1 90 ? 4.327 -4.959 -7.949 1.00 89.12 90 ARG A N 1
ATOM 723 C CA . ARG A 1 90 ? 5.116 -3.858 -7.389 1.00 89.12 90 ARG A CA 1
ATOM 724 C C . ARG A 1 90 ? 4.357 -2.543 -7.479 1.00 89.12 90 ARG A C 1
ATOM 726 O O . ARG A 1 90 ? 3.629 -2.316 -8.445 1.00 89.12 90 ARG A O 1
ATOM 733 N N . GLY A 1 91 ? 4.597 -1.680 -6.506 1.00 85.38 91 GLY A N 1
ATOM 734 C CA . GLY A 1 91 ? 4.214 -0.280 -6.554 1.00 85.38 91 GLY A CA 1
ATOM 735 C C . GLY A 1 91 ? 5.142 0.571 -7.418 1.00 85.38 91 GLY A C 1
ATOM 736 O O . GLY A 1 91 ? 5.947 0.073 -8.223 1.00 85.38 91 GLY A O 1
ATOM 737 N N . ASP A 1 92 ? 5.025 1.882 -7.254 1.00 84.69 92 ASP A N 1
ATOM 738 C CA . ASP A 1 92 ? 5.926 2.840 -7.861 1.00 84.69 92 ASP A CA 1
ATOM 739 C C . ASP A 1 92 ? 7.362 2.640 -7.387 1.00 84.69 92 ASP A C 1
ATOM 741 O O . ASP A 1 92 ? 7.668 2.515 -6.203 1.00 84.69 92 ASP A O 1
ATOM 745 N N . TRP A 1 93 ? 8.264 2.616 -8.360 1.00 83.94 93 TRP A N 1
ATOM 746 C CA . TRP A 1 93 ? 9.685 2.409 -8.132 1.00 83.94 93 TRP A CA 1
ATOM 747 C C . TRP A 1 93 ? 10.451 3.419 -8.986 1.00 83.94 93 TRP A C 1
ATOM 749 O O . TRP A 1 93 ? 10.781 3.131 -10.145 1.00 83.94 93 TRP A O 1
ATOM 759 N N . PRO A 1 94 ? 10.661 4.642 -8.467 1.00 83.94 94 PRO A N 1
ATOM 760 C CA . PRO A 1 94 ? 11.347 5.688 -9.204 1.00 83.94 94 PRO A CA 1
ATOM 761 C C . PRO A 1 94 ? 12.853 5.420 -9.286 1.00 83.94 94 PRO A C 1
ATOM 763 O O . PRO A 1 94 ? 13.446 4.716 -8.464 1.00 83.94 94 PRO A O 1
ATOM 766 N N . ARG A 1 95 ? 13.499 6.023 -10.291 1.00 82.12 95 ARG A N 1
ATOM 767 C CA . ARG A 1 95 ? 14.958 5.955 -10.451 1.00 82.12 95 ARG A CA 1
ATOM 768 C C . ARG A 1 95 ? 15.666 6.493 -9.206 1.00 82.12 95 ARG A C 1
ATOM 770 O O . ARG A 1 95 ? 15.289 7.536 -8.683 1.00 82.12 95 ARG A O 1
ATOM 777 N N . GLY A 1 96 ? 16.723 5.801 -8.783 1.00 80.56 96 GLY A N 1
ATOM 778 C CA . GLY A 1 96 ? 17.524 6.171 -7.612 1.00 80.56 96 GLY A CA 1
ATOM 779 C C . GLY A 1 96 ? 17.086 5.509 -6.303 1.00 80.56 96 GLY A C 1
ATOM 780 O O . GLY A 1 96 ? 17.751 5.696 -5.289 1.00 80.56 96 GLY A O 1
ATOM 781 N N . MET A 1 97 ? 16.016 4.711 -6.317 1.00 84.44 97 MET A N 1
ATOM 782 C CA . MET A 1 97 ? 15.687 3.829 -5.199 1.00 84.44 97 MET A CA 1
ATOM 783 C C . MET A 1 97 ? 16.548 2.558 -5.219 1.00 84.44 97 MET A C 1
ATOM 785 O O . MET A 1 97 ? 16.872 2.064 -6.305 1.00 84.44 97 MET A O 1
ATOM 789 N N . PRO A 1 98 ? 16.864 1.974 -4.047 1.00 84.56 98 PRO A N 1
ATOM 790 C CA . PRO A 1 98 ? 17.408 0.623 -3.971 1.00 84.56 98 PRO A CA 1
ATOM 791 C C . PRO A 1 98 ? 16.531 -0.392 -4.728 1.00 84.56 98 PRO A C 1
ATOM 793 O O . PRO A 1 98 ? 15.334 -0.147 -4.922 1.00 84.56 98 PRO A O 1
ATOM 796 N N . PRO A 1 99 ? 17.092 -1.535 -5.162 1.00 85.69 99 PRO A N 1
ATOM 797 C CA . PRO A 1 99 ? 16.313 -2.596 -5.788 1.00 85.69 99 PRO A CA 1
ATOM 798 C C . PRO A 1 99 ? 15.155 -3.060 -4.899 1.00 85.69 99 PRO A C 1
ATOM 800 O O . PRO A 1 99 ? 15.366 -3.476 -3.763 1.00 85.69 99 PRO A O 1
ATOM 803 N N . MET A 1 100 ? 13.939 -3.019 -5.442 1.00 86.94 100 MET A N 1
ATOM 804 C CA . MET A 1 100 ? 12.726 -3.498 -4.780 1.00 86.94 100 MET A CA 1
ATOM 805 C C . MET A 1 100 ? 12.221 -4.731 -5.525 1.00 86.94 100 MET A C 1
ATOM 807 O O . MET A 1 100 ? 11.711 -4.623 -6.643 1.00 86.94 100 MET A O 1
ATOM 811 N N . LYS A 1 101 ? 12.407 -5.922 -4.949 1.00 89.50 101 LYS A N 1
ATOM 812 C CA . LYS A 1 101 ? 11.920 -7.161 -5.567 1.00 89.50 101 LYS A CA 1
ATOM 813 C C . LYS A 1 101 ? 10.384 -7.175 -5.500 1.00 89.50 101 LYS A C 1
ATOM 815 O O . LYS A 1 101 ? 9.856 -6.995 -4.412 1.00 89.50 101 LYS A O 1
ATOM 820 N N . PRO A 1 102 ? 9.657 -7.398 -6.609 1.00 91.75 102 PRO A N 1
ATOM 821 C CA . PRO A 1 102 ? 8.203 -7.519 -6.565 1.00 91.75 102 PRO A CA 1
ATOM 822 C C . PRO A 1 102 ? 7.730 -8.591 -5.580 1.00 91.75 102 PRO A C 1
ATOM 824 O O . PRO A 1 102 ? 8.363 -9.644 -5.441 1.00 91.75 102 PRO A O 1
ATOM 827 N N . GLY A 1 103 ? 6.591 -8.320 -4.952 1.00 94.06 103 GLY A N 1
ATOM 828 C CA . GLY A 1 103 ? 5.868 -9.255 -4.109 1.00 94.06 103 GLY A CA 1
ATOM 829 C C . GLY A 1 103 ? 5.947 -9.021 -2.597 1.00 94.06 103 GLY A C 1
ATOM 830 O O . GLY A 1 103 ? 6.645 -8.121 -2.116 1.00 94.06 103 GLY A O 1
ATOM 831 N N . PRO A 1 104 ? 5.215 -9.857 -1.838 1.00 96.31 104 PRO A N 1
ATOM 832 C CA . PRO A 1 104 ? 4.942 -9.635 -0.420 1.00 96.31 104 PRO A CA 1
ATOM 833 C C . PRO A 1 104 ? 6.197 -9.681 0.451 1.00 96.31 104 PRO A C 1
ATOM 835 O O . PRO A 1 104 ? 6.262 -8.983 1.456 1.00 96.31 104 PRO A O 1
ATOM 838 N N . GLU A 1 105 ? 7.211 -10.457 0.061 1.00 96.56 105 GLU A N 1
ATOM 839 C CA . GLU A 1 105 ? 8.454 -10.590 0.830 1.00 96.56 105 GLU A CA 1
ATOM 840 C C . GLU A 1 105 ? 9.237 -9.276 0.915 1.00 96.56 105 GLU A C 1
ATOM 842 O O . GLU A 1 105 ? 9.795 -8.955 1.964 1.00 96.56 105 GLU A O 1
ATOM 847 N N . PHE A 1 106 ? 9.250 -8.479 -0.161 1.00 95.00 106 PHE A N 1
ATOM 848 C CA . PHE A 1 106 ? 9.863 -7.154 -0.106 1.00 95.00 106 PHE A CA 1
ATOM 849 C C . PHE A 1 106 ? 9.105 -6.260 0.867 1.00 95.00 106 PHE A C 1
ATOM 851 O O . PHE A 1 106 ? 9.729 -5.700 1.767 1.00 95.00 106 PHE A O 1
ATOM 858 N N . LEU A 1 107 ? 7.776 -6.191 0.736 1.00 96.69 107 LEU A N 1
ATOM 859 C CA . LEU A 1 107 ? 6.939 -5.396 1.630 1.00 96.69 107 LEU A CA 1
ATOM 860 C C . LEU A 1 107 ? 7.153 -5.799 3.092 1.00 96.69 107 LEU A C 1
ATOM 862 O O . LEU A 1 107 ? 7.431 -4.945 3.924 1.00 96.69 107 LEU A O 1
ATOM 866 N N . LYS A 1 108 ? 7.131 -7.100 3.387 1.00 97.56 108 LYS A N 1
ATOM 867 C CA . LYS A 1 108 ? 7.360 -7.647 4.727 1.00 97.56 108 LYS A CA 1
ATOM 868 C C . LYS A 1 108 ? 8.712 -7.253 5.315 1.00 97.56 108 LYS A C 1
ATOM 870 O O . LYS A 1 108 ? 8.806 -7.049 6.520 1.00 97.56 108 LYS A O 1
ATOM 875 N N . SER A 1 109 ? 9.749 -7.157 4.484 1.00 96.69 109 SER A N 1
ATOM 876 C CA . SER A 1 109 ? 11.085 -6.744 4.923 1.00 96.69 109 SER A CA 1
ATOM 877 C C . SER A 1 109 ? 11.247 -5.225 5.061 1.00 96.69 109 SER A C 1
ATOM 879 O O . SER A 1 109 ? 11.956 -4.772 5.955 1.00 96.69 109 SER A O 1
ATOM 881 N N . TYR A 1 110 ? 10.616 -4.448 4.177 1.00 95.94 110 TYR A N 1
ATOM 882 C CA . TYR A 1 110 ? 10.816 -3.003 4.058 1.00 95.94 110 TYR A CA 1
ATOM 883 C C . TYR A 1 110 ? 9.849 -2.199 4.934 1.00 95.94 110 TYR A C 1
ATOM 885 O O . TYR A 1 110 ? 10.266 -1.256 5.599 1.00 95.94 110 TYR A O 1
ATOM 893 N N . ASP A 1 111 ? 8.577 -2.597 4.964 1.00 97.44 111 ASP A N 1
ATOM 894 C CA . ASP A 1 111 ? 7.524 -2.027 5.805 1.00 97.44 111 ASP A CA 1
ATOM 895 C C . ASP A 1 111 ? 6.712 -3.162 6.467 1.00 97.44 111 ASP A C 1
ATOM 897 O O . ASP A 1 111 ? 5.613 -3.505 6.015 1.00 97.44 111 ASP A O 1
ATOM 901 N N . PRO A 1 112 ? 7.244 -3.785 7.539 1.00 98.44 112 PRO A N 1
ATOM 902 C CA . PRO A 1 112 ? 6.577 -4.891 8.226 1.00 98.44 112 PRO A CA 1
ATOM 903 C C . PRO A 1 112 ? 5.202 -4.514 8.795 1.00 98.44 112 PRO 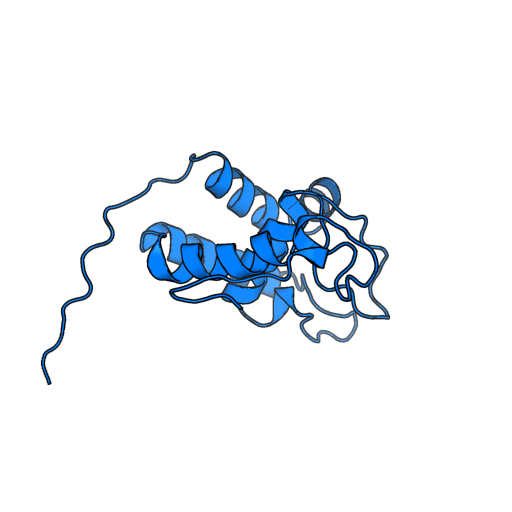A C 1
ATOM 905 O O . PRO A 1 112 ? 4.307 -5.356 8.855 1.00 98.44 112 PRO A O 1
ATOM 908 N N . ALA A 1 113 ? 5.023 -3.256 9.212 1.00 98.44 113 ALA A N 1
ATOM 909 C CA . ALA A 1 113 ? 3.750 -2.764 9.733 1.00 98.44 113 ALA A CA 1
ATOM 910 C C . ALA A 1 113 ? 2.718 -2.606 8.606 1.00 98.44 113 ALA A C 1
ATOM 912 O O . ALA A 1 113 ? 1.577 -3.042 8.756 1.00 98.44 113 ALA A O 1
ATOM 913 N N . GLY A 1 114 ? 3.136 -2.061 7.460 1.00 98.25 114 GLY A N 1
ATOM 914 C CA . GLY A 1 114 ? 2.335 -2.012 6.240 1.00 98.25 114 GLY A CA 1
ATOM 915 C C . GLY A 1 114 ? 1.951 -3.400 5.736 1.00 98.25 114 GLY A C 1
ATOM 916 O O . GLY A 1 114 ? 0.791 -3.619 5.396 1.00 98.25 114 GLY A O 1
ATOM 917 N N . TYR A 1 115 ? 2.887 -4.359 5.764 1.00 98.44 115 TYR A N 1
ATOM 918 C CA . TYR A 1 115 ? 2.611 -5.767 5.464 1.00 98.44 115 TYR A CA 1
ATOM 919 C C . TYR A 1 115 ? 1.527 -6.340 6.378 1.00 98.44 115 TYR A C 1
ATOM 921 O O . TYR A 1 115 ? 0.546 -6.891 5.888 1.00 98.44 115 TYR A O 1
ATOM 929 N N . GLN A 1 116 ? 1.689 -6.199 7.697 1.00 98.56 116 GLN A N 1
ATOM 930 C CA . GLN A 1 116 ? 0.741 -6.745 8.667 1.00 98.56 116 GLN A CA 1
ATOM 931 C C . GLN A 1 116 ? -0.656 -6.138 8.489 1.00 98.56 116 GLN A C 1
ATOM 933 O O . GLN A 1 116 ? -1.644 -6.867 8.522 1.00 98.56 116 GLN A O 1
ATOM 938 N N . LEU A 1 117 ? -0.737 -4.827 8.230 1.00 98.00 117 LEU A N 1
ATOM 939 C CA . LEU A 1 117 ? -1.993 -4.128 7.962 1.00 98.00 117 LEU A CA 1
ATOM 940 C C . LEU A 1 117 ? -2.756 -4.744 6.780 1.00 98.00 117 LEU A C 1
ATOM 942 O O . LEU A 1 117 ? -3.945 -5.044 6.906 1.00 98.00 117 LEU A O 1
ATOM 946 N N . VAL A 1 118 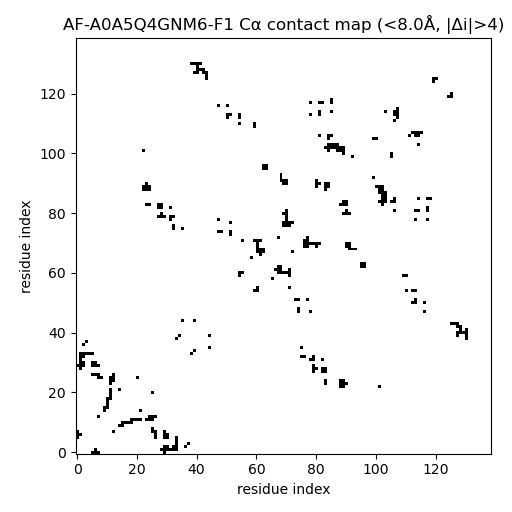? -2.097 -4.923 5.630 1.00 97.75 118 VAL A N 1
ATOM 947 C CA . VAL A 1 118 ? -2.765 -5.497 4.449 1.00 97.75 118 VAL A CA 1
ATOM 948 C C . VAL A 1 118 ? -3.017 -6.993 4.599 1.00 97.75 118 VAL A C 1
ATOM 950 O O . VAL A 1 118 ? -4.053 -7.467 4.145 1.00 97.75 118 VAL A O 1
ATOM 953 N N . ASP A 1 119 ? -2.147 -7.726 5.297 1.00 98.19 119 ASP A N 1
ATOM 954 C CA . ASP A 1 119 ? -2.357 -9.142 5.598 1.00 98.19 119 ASP A CA 1
ATOM 955 C C . ASP A 1 119 ? -3.600 -9.336 6.482 1.00 98.19 119 ASP A C 1
ATOM 957 O O . ASP A 1 119 ? -4.468 -10.146 6.164 1.00 98.19 119 ASP A O 1
ATOM 961 N N . ASP A 1 120 ? -3.765 -8.540 7.542 1.00 97.56 120 ASP A N 1
ATOM 962 C CA . ASP A 1 120 ? -4.953 -8.602 8.402 1.00 97.56 120 ASP A CA 1
ATOM 963 C C . ASP A 1 120 ? -6.232 -8.201 7.669 1.00 97.56 120 ASP A C 1
ATOM 965 O O . ASP A 1 120 ? -7.286 -8.813 7.881 1.00 97.56 120 ASP A O 1
ATOM 969 N N . LEU A 1 121 ? -6.145 -7.202 6.788 1.00 95.12 121 LEU A N 1
ATOM 970 C CA . LEU A 1 121 ? -7.269 -6.765 5.971 1.00 95.12 121 LEU A CA 1
ATOM 971 C C . LEU A 1 121 ? -7.712 -7.860 4.988 1.00 95.12 121 LEU A C 1
ATOM 973 O O . LEU A 1 121 ? -8.900 -8.174 4.920 1.00 95.12 121 LEU A O 1
ATOM 977 N N . PHE A 1 122 ? -6.774 -8.460 4.251 1.00 94.69 122 PHE A N 1
ATOM 978 C CA . PHE A 1 122 ? -7.063 -9.455 3.211 1.00 94.69 122 PHE A CA 1
ATOM 979 C C . PHE A 1 122 ? -7.481 -10.807 3.794 1.00 94.69 122 PHE A C 1
ATOM 981 O O . PHE A 1 122 ? -8.288 -11.514 3.195 1.00 94.69 122 PHE A O 1
ATOM 988 N N . GLN A 1 123 ? -6.971 -11.156 4.973 1.00 96.19 123 GLN A N 1
ATOM 989 C CA . GLN A 1 123 ? -7.298 -12.406 5.663 1.00 96.19 123 GLN A CA 1
ATOM 990 C C . GLN A 1 123 ? -8.533 -12.278 6.570 1.00 96.19 123 GLN A C 1
ATOM 992 O O . GLN A 1 123 ? -8.891 -13.232 7.258 1.00 96.19 123 GLN A O 1
ATOM 997 N N . GLY A 1 124 ? -9.186 -11.110 6.596 1.00 92.94 124 GLY A N 1
ATOM 998 C CA . GLY A 1 124 ? -10.417 -10.890 7.359 1.00 92.94 124 GLY A CA 1
ATOM 999 C C . GLY A 1 124 ? -10.228 -10.939 8.877 1.00 92.94 124 GLY A C 1
ATOM 1000 O O . GLY A 1 124 ? -11.139 -11.345 9.593 1.00 92.94 124 GLY A O 1
ATOM 1001 N N . ARG A 1 125 ? -9.050 -10.547 9.379 1.00 95.06 125 ARG A N 1
ATOM 1002 C CA . ARG A 1 125 ? -8.711 -10.595 10.814 1.00 95.06 125 ARG A CA 1
ATOM 1003 C C . ARG A 1 125 ? -9.037 -9.310 11.575 1.00 95.06 125 ARG A C 1
ATOM 1005 O O . ARG A 1 125 ? -8.929 -9.279 12.798 1.00 95.06 125 ARG A O 1
ATOM 1012 N N . LEU A 1 126 ? -9.435 -8.253 10.870 1.00 91.62 126 LEU A N 1
ATOM 1013 C CA . LEU A 1 126 ? -9.790 -6.971 11.474 1.00 91.62 126 LEU A CA 1
ATOM 1014 C C . LEU A 1 126 ? -11.234 -6.964 11.996 1.00 91.62 126 LEU A C 1
ATOM 1016 O O . LEU A 1 126 ? -12.149 -7.469 11.351 1.00 91.62 126 LEU A O 1
ATOM 1020 N N . ASP A 1 127 ? -11.446 -6.312 13.143 1.00 88.81 127 ASP A N 1
ATOM 1021 C CA . ASP A 1 127 ? -12.776 -6.047 13.709 1.00 88.81 127 ASP A CA 1
ATOM 1022 C C . ASP A 1 127 ? -13.570 -5.089 12.799 1.00 88.81 127 ASP A C 1
ATOM 1024 O O . ASP A 1 127 ? -13.397 -3.863 12.837 1.00 88.81 127 ASP A O 1
ATOM 1028 N N . VAL A 1 128 ? -14.434 -5.637 11.942 1.00 84.06 128 VAL A N 1
ATOM 1029 C CA . VAL A 1 128 ? -15.290 -4.845 11.052 1.00 84.06 128 VAL A CA 1
ATOM 1030 C C . VAL A 1 128 ? -16.509 -4.351 11.821 1.00 84.06 128 VAL A C 1
ATOM 1032 O O . VAL A 1 128 ? -17.470 -5.081 12.059 1.00 84.06 128 VAL A O 1
ATOM 1035 N N . ARG A 1 129 ? -16.503 -3.062 12.163 1.00 84.44 129 ARG A N 1
ATOM 1036 C CA . ARG A 1 129 ? -17.663 -2.403 12.771 1.00 84.44 129 ARG A CA 1
ATOM 1037 C C . ARG A 1 129 ? -18.666 -1.936 11.716 1.00 84.44 129 ARG A C 1
ATOM 1039 O O . ARG A 1 129 ? -18.253 -1.590 10.607 1.00 84.44 129 ARG A O 1
ATOM 1046 N N . PRO A 1 130 ? -19.965 -1.837 12.056 1.00 77.69 130 PRO A N 1
ATOM 1047 C CA . PRO A 1 130 ? -20.961 -1.290 11.147 1.00 77.69 130 PRO A CA 1
ATOM 1048 C C . PRO A 1 130 ? -20.549 0.093 10.637 1.00 77.69 130 PRO A C 1
ATOM 1050 O O . PRO A 1 130 ? -20.234 0.997 11.417 1.00 77.69 130 PRO A O 1
ATOM 1053 N N . VAL A 1 131 ? -20.575 0.269 9.317 1.00 68.38 131 VAL A N 1
ATOM 1054 C CA . VAL A 1 131 ? -20.424 1.585 8.699 1.00 68.38 131 VAL A CA 1
ATOM 1055 C C . VAL A 1 131 ? -21.730 2.334 8.949 1.00 68.38 131 VAL A C 1
ATOM 1057 O O . VAL A 1 131 ? -22.715 2.139 8.238 1.00 68.38 131 VAL A O 1
ATOM 1060 N N . ALA A 1 132 ? -21.775 3.148 10.007 1.00 64.06 132 ALA A N 1
ATOM 1061 C CA . ALA A 1 132 ? -22.936 3.992 10.260 1.00 64.06 132 ALA A CA 1
ATOM 1062 C C . ALA A 1 132 ? -23.171 4.884 9.026 1.00 64.06 132 ALA A C 1
ATOM 1064 O O . ALA A 1 132 ? -22.214 5.494 8.528 1.00 64.06 132 ALA A O 1
ATOM 1065 N N . PRO A 1 133 ? -24.405 4.974 8.498 1.00 58.66 133 PRO A N 1
ATOM 1066 C CA . PRO A 1 133 ? -24.677 5.840 7.364 1.00 58.66 133 PRO A CA 1
ATOM 1067 C C . PRO A 1 133 ? -24.280 7.269 7.739 1.00 58.66 133 PRO A C 1
ATOM 1069 O O . PRO A 1 133 ? -24.725 7.794 8.761 1.00 58.66 133 PRO A O 1
ATOM 1072 N N . ARG A 1 134 ? -23.427 7.904 6.919 1.00 56.72 134 ARG A N 1
ATOM 1073 C CA . ARG A 1 134 ? -23.110 9.331 7.077 1.00 56.72 134 ARG A CA 1
AT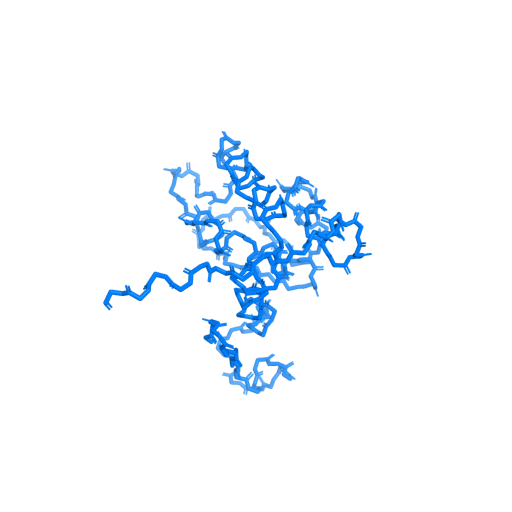OM 1074 C C . ARG A 1 134 ? -24.434 10.080 7.160 1.00 56.72 134 ARG A C 1
ATOM 1076 O O . ARG A 1 134 ? -25.249 9.963 6.241 1.00 56.72 134 ARG A O 1
ATOM 1083 N N . SER A 1 135 ? -24.652 10.832 8.240 1.00 53.41 135 SER A N 1
ATOM 1084 C CA . SER A 1 135 ? -25.828 11.686 8.340 1.00 53.41 135 SER A CA 1
ATOM 1085 C C . SER A 1 135 ? -25.856 12.579 7.099 1.00 53.41 135 SER A C 1
ATOM 1087 O O . SER A 1 135 ? -24.921 13.331 6.809 1.00 53.41 135 SER A O 1
ATOM 1089 N N . ARG A 1 136 ? -26.908 12.437 6.286 1.00 51.19 136 ARG A N 1
ATOM 1090 C CA . ARG A 1 136 ? -27.170 13.388 5.209 1.00 51.19 136 ARG A CA 1
ATOM 1091 C C . ARG A 1 136 ? -27.588 14.673 5.902 1.00 51.19 136 ARG A C 1
ATOM 1093 O O . ARG A 1 136 ? -28.768 14.848 6.190 1.00 51.19 136 ARG A O 1
ATOM 1100 N N . ASN A 1 137 ? -26.636 15.563 6.169 1.00 46.19 137 ASN A N 1
ATOM 1101 C CA . ASN A 1 137 ? -26.976 16.959 6.391 1.00 46.19 137 ASN A CA 1
ATOM 1102 C C . ASN A 1 137 ? -27.615 17.453 5.093 1.00 46.19 137 ASN A C 1
ATOM 1104 O O . ASN A 1 137 ? -26.926 17.740 4.117 1.00 46.19 137 ASN A O 1
ATOM 1108 N N . ARG A 1 138 ? -28.951 17.460 5.070 1.00 47.66 138 ARG A N 1
ATOM 1109 C CA . ARG A 1 138 ? -29.727 18.229 4.106 1.00 47.66 138 ARG A CA 1
ATOM 1110 C C . ARG A 1 138 ? -29.417 19.696 4.409 1.00 47.66 138 ARG A C 1
ATOM 1112 O O . ARG A 1 138 ? -29.832 20.201 5.448 1.00 47.66 138 ARG A O 1
ATOM 1119 N N . ARG A 1 139 ? -28.619 20.324 3.556 1.00 45.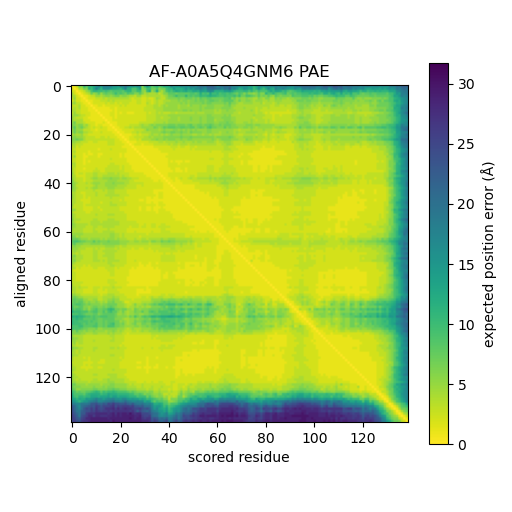72 139 ARG A N 1
ATOM 1120 C CA . ARG A 1 139 ? -28.602 21.773 3.369 1.00 45.72 139 ARG A CA 1
ATOM 1121 C C . ARG A 1 139 ? -29.019 22.031 1.937 1.00 45.72 139 ARG A C 1
ATOM 1123 O O . ARG A 1 139 ? -28.573 21.238 1.076 1.00 45.72 139 ARG A O 1
#

Mean predicted aligned error: 5.21 Å

Radius of gyration: 15.71 Å; Cα contacts (8 Å, |Δi|>4): 201; chains: 1; bounding box: 47×34×39 Å

Foldseek 3Di:
DADCDFDDDPCLCVVHPPPPPPQFNRRLLRVLLNCLVPVADPVLVVLLQVLLVVCLVVLHQAAPVSHHHQLNPDSSSVLSQLRRQAVFGHDDDDPRDDDQHGHLVSCCVRRVSSSVSNVCVVVVVDDGDDRDPDPPPDD

Secondary structure (DSSP, 8-state):
--SSS----HHHHTT-TT-TTTTS-HHHHHHHHHHHHHT--HHHHHHHHHHHHHHHHTTTTB-TTS-B-GGGS-HHHHHHHHHHHHTT------TTSPP--SSHHHHHHH-HHHHHHHHHHHTT-S-----PPPP----

pLDDT: mean 90.38, std 11.17, range [45.72, 98.69]

Solvent-accessible surface area (backbone atoms only — not comparable to full-atom values): 7948 Å² total; per-residue (Å²): 88,48,40,100,59,61,52,60,60,65,37,51,79,71,65,39,88,85,37,88,55,74,64,36,44,56,52,53,28,19,42,38,42,25,38,62,78,75,69,54,18,74,68,53,52,48,50,52,50,50,50,43,51,52,39,52,75,69,60,44,50,40,43,94,86,71,46,60,37,63,44,41,68,44,59,66,43,26,53,16,27,48,45,14,15,54,78,50,19,31,54,80,78,65,93,86,56,77,93,76,60,67,12,37,68,42,37,45,72,75,38,49,66,56,37,49,54,48,49,32,58,76,69,65,70,60,86,81,50,83,71,73,76,76,79,79,79,84,124